Protein AF-A0A9D8C0J3-F1 (afdb_monomer)

Fo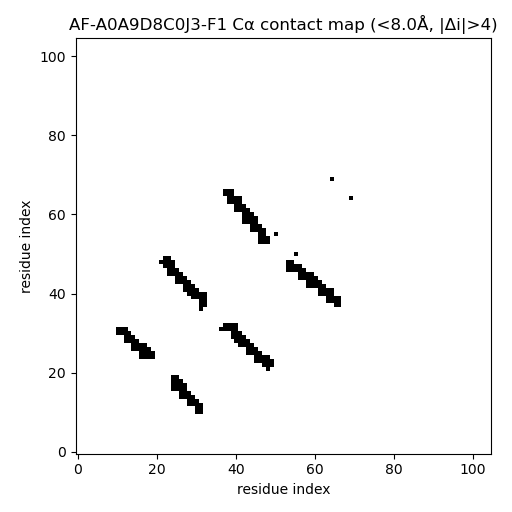ldseek 3Di:
DDDPDPPPPPFPWDKDWPDDDPFKTKMWIWTADPVHRQKIKIWIWMAGCPDPDRVDIDTPDIDIDGPVVVVVVVVVVVVVCVVVVVVDDDPPPPPPVPPPPPPDD

Radius of gyration: 25.27 Å; Cα contacts (8 Å, |Δi|>4): 124; chains: 1; bounding box: 48×34×96 Å

Sequence (105 aa):
MSVSQSNTHHKAEVHCVLSASETFIETISIKPISAQPWLNELVIKTQLLTAKDPEEKRVKSRSCMERDRLIELRDAISLFLDETHAVHEPHDLQFNPASDRNAMG

Solvent-accessible surface area (backbone atoms only — not comparable to full-atom values): 6561 Å² total; per-residue (Å²): 137,83,82,79,80,77,81,73,77,74,80,67,65,46,77,46,79,78,45,76,59,94,54,36,38,31,34,41,37,40,30,68,32,88,94,43,76,65,30,28,41,38,37,34,32,41,27,38,53,77,42,99,55,45,83,50,68,44,78,76,47,76,49,76,41,43,62,70,58,52,51,52,50,52,50,52,53,50,50,51,48,63,67,54,60,75,73,71,70,77,80,70,79,78,80,69,90,77,76,82,80,80,84,79,135

Mean predicted aligned error: 12.74 Å

Secondary structure (DSSP, 8-state):
-------------EEEEEEE-SSEEEEEEEEEETTEEEEEEEEEEEEETTSSSTT-EEEEEEEEEEHHHHHHHHHHHHHHHHHHHTT---------TTSTT----

Structure (mmCIF, N/CA/C/O backbone):
data_AF-A0A9D8C0J3-F1
#
_entry.id   AF-A0A9D8C0J3-F1
#
loop_
_atom_site.group_PDB
_atom_site.id
_atom_site.type_symbol
_atom_site.label_atom_id
_atom_site.label_alt_id
_atom_site.label_comp_id
_atom_site.label_asym_id
_atom_site.label_entity_id
_atom_site.label_seq_id
_atom_site.pdbx_PDB_ins_code
_atom_site.Cartn_x
_atom_site.Cartn_y
_atom_site.Cartn_z
_atom_site.occupancy
_atom_site.B_iso_or_equiv
_atom_site.auth_seq_id
_atom_site.auth_comp_id
_atom_site.auth_asym_id
_atom_site.auth_atom_id
_atom_site.pdbx_PDB_model_num
ATOM 1 N N . MET A 1 1 ? 10.155 -23.759 40.362 1.00 36.78 1 MET A N 1
ATOM 2 C CA . MET A 1 1 ? 10.740 -23.038 39.213 1.00 36.78 1 MET A CA 1
ATOM 3 C C . MET A 1 1 ? 9.595 -22.690 38.284 1.00 36.78 1 MET A C 1
ATOM 5 O O . MET A 1 1 ? 9.054 -23.578 37.643 1.00 36.78 1 MET A O 1
ATOM 9 N N . SER A 1 2 ? 9.136 -21.444 38.334 1.00 35.97 2 SER A N 1
ATOM 10 C CA . SER A 1 2 ? 7.947 -20.992 37.609 1.00 35.97 2 SER A CA 1
ATOM 11 C C . SER A 1 2 ? 8.395 -20.420 36.270 1.00 35.97 2 SER A C 1
ATOM 13 O O . SER A 1 2 ? 9.181 -19.477 36.237 1.00 35.97 2 SER A O 1
ATOM 15 N N . VAL A 1 3 ? 7.949 -21.034 35.177 1.00 43.03 3 VAL A N 1
ATOM 16 C CA . VAL A 1 3 ? 8.241 -20.583 33.815 1.00 43.03 3 VAL A CA 1
ATOM 17 C C . VAL A 1 3 ? 7.405 -19.336 33.553 1.00 43.03 3 VAL A C 1
ATOM 19 O O . VAL A 1 3 ? 6.187 -19.416 33.410 1.00 43.03 3 VAL A O 1
ATOM 22 N N . SER A 1 4 ? 8.054 -18.177 33.522 1.00 40.06 4 SER A N 1
ATOM 23 C CA . SER A 1 4 ? 7.433 -16.930 33.089 1.00 40.06 4 SER A CA 1
ATOM 24 C C . SER A 1 4 ? 7.188 -17.011 31.583 1.00 40.06 4 SER A C 1
ATOM 26 O O . SER A 1 4 ? 8.110 -16.834 30.790 1.00 40.06 4 SER A O 1
ATOM 28 N N . GLN A 1 5 ? 5.949 -17.300 31.183 1.00 41.97 5 GLN A N 1
ATOM 29 C CA . GLN A 1 5 ? 5.487 -17.056 29.819 1.00 41.97 5 GLN A CA 1
ATOM 30 C C . GLN A 1 5 ? 5.552 -15.548 29.563 1.00 41.97 5 GLN A C 1
ATOM 32 O O . GLN A 1 5 ? 4.742 -14.773 30.073 1.00 41.97 5 GLN A O 1
ATOM 37 N N . SER A 1 6 ? 6.546 -15.117 28.792 1.00 36.56 6 SER A N 1
ATOM 38 C CA . SER A 1 6 ? 6.561 -13.789 28.205 1.00 36.56 6 SER A CA 1
ATOM 39 C C . SER A 1 6 ? 5.506 -13.755 27.100 1.00 36.56 6 SER A C 1
ATOM 41 O O . SER A 1 6 ? 5.726 -14.240 25.994 1.00 36.56 6 SER A O 1
ATOM 43 N N . ASN A 1 7 ? 4.340 -13.177 27.397 1.00 40.66 7 ASN A N 1
ATOM 44 C CA . ASN A 1 7 ? 3.396 -12.735 26.372 1.00 40.66 7 ASN A CA 1
ATOM 45 C C . ASN A 1 7 ? 4.065 -11.625 25.547 1.00 40.66 7 ASN A C 1
ATOM 47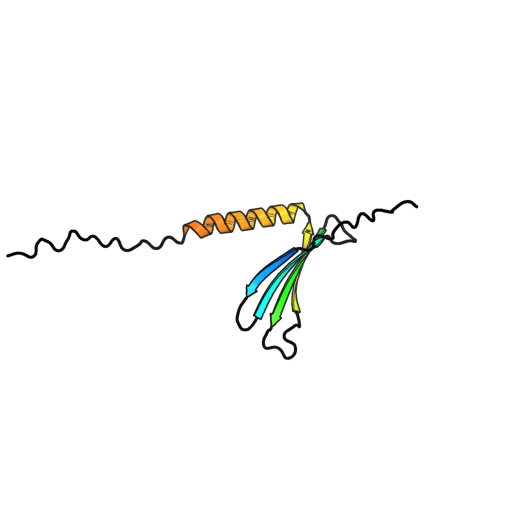 O O . ASN A 1 7 ? 3.891 -10.432 25.800 1.00 40.66 7 ASN A O 1
ATOM 51 N N . THR A 1 8 ? 4.874 -12.007 24.563 1.00 40.81 8 THR A N 1
ATOM 52 C CA . THR A 1 8 ? 5.340 -11.098 23.525 1.00 40.81 8 THR A CA 1
ATOM 53 C C . THR A 1 8 ? 4.159 -10.838 22.596 1.00 40.81 8 THR A C 1
ATOM 55 O O . THR A 1 8 ? 3.878 -11.602 21.673 1.00 40.81 8 THR A O 1
ATOM 58 N N . HIS A 1 9 ? 3.430 -9.749 22.866 1.00 43.47 9 HIS A N 1
ATOM 59 C CA . HIS A 1 9 ? 2.535 -9.129 21.890 1.00 43.47 9 HIS A CA 1
ATOM 60 C C . HIS A 1 9 ? 3.316 -8.995 20.578 1.00 43.47 9 HIS A C 1
ATOM 62 O O . HIS A 1 9 ? 4.209 -8.154 20.464 1.00 43.47 9 HIS A O 1
ATOM 68 N N . HIS A 1 10 ? 3.031 -9.867 19.612 1.00 49.12 10 HIS A N 1
ATOM 69 C CA . HIS A 1 10 ? 3.623 -9.793 18.288 1.00 49.12 10 HIS A CA 1
ATOM 70 C C . HIS A 1 10 ? 3.249 -8.426 17.715 1.00 49.12 10 HIS A C 1
ATOM 72 O O . HIS A 1 10 ? 2.073 -8.138 17.486 1.00 49.12 10 HIS A O 1
ATOM 78 N N . LYS A 1 11 ? 4.244 -7.552 17.538 1.00 61.31 11 LYS A N 1
ATOM 79 C CA . LYS A 1 11 ? 4.088 -6.315 16.774 1.00 61.31 11 LYS A CA 1
ATOM 80 C C . LYS A 1 11 ? 3.747 -6.732 15.347 1.00 61.31 11 LYS A C 1
ATOM 82 O O . LYS A 1 11 ? 4.637 -7.122 14.602 1.00 61.31 11 LYS A O 1
ATOM 87 N N . ALA A 1 12 ? 2.461 -6.718 15.008 1.00 81.19 12 ALA A N 1
ATOM 88 C CA . ALA A 1 12 ? 1.964 -7.038 13.679 1.00 81.19 12 ALA A CA 1
ATOM 89 C C . ALA A 1 12 ? 2.380 -5.923 12.707 1.00 81.19 12 ALA A C 1
ATOM 91 O O . ALA A 1 12 ? 1.634 -4.977 12.468 1.00 81.19 12 ALA A O 1
ATOM 92 N N . GLU A 1 13 ? 3.617 -5.991 12.222 1.00 92.38 13 GLU A N 1
ATOM 93 C CA . GLU A 1 13 ? 4.042 -5.267 11.033 1.00 92.38 13 GLU A CA 1
ATOM 94 C C . GLU A 1 13 ? 3.736 -6.148 9.823 1.00 92.38 13 GLU A C 1
ATOM 96 O O . GLU A 1 13 ? 4.150 -7.306 9.758 1.00 92.38 13 GLU A O 1
ATOM 101 N N . VAL A 1 14 ? 2.960 -5.607 8.890 1.00 93.06 14 VAL A N 1
ATOM 102 C CA . VAL A 1 14 ? 2.596 -6.283 7.645 1.00 93.06 14 VAL A CA 1
ATOM 103 C C . VAL A 1 14 ? 3.280 -5.568 6.495 1.00 93.06 14 VAL A C 1
ATOM 105 O O . VAL A 1 14 ? 3.328 -4.338 6.463 1.00 93.06 14 VAL A O 1
ATOM 108 N N . HIS A 1 15 ? 3.782 -6.343 5.538 1.00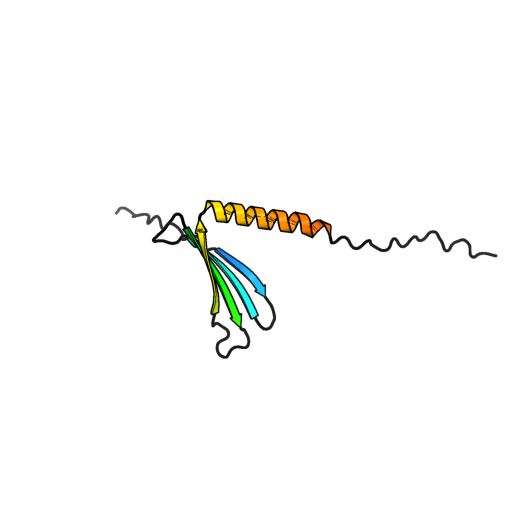 94.94 15 HIS A N 1
ATOM 109 C CA . HIS A 1 15 ? 4.415 -5.843 4.326 1.00 94.94 15 HIS A CA 1
ATOM 110 C C . HIS A 1 15 ? 3.651 -6.323 3.094 1.00 94.94 15 HIS A C 1
ATOM 112 O O . HIS A 1 15 ? 3.226 -7.474 3.034 1.00 94.94 15 HIS A O 1
ATOM 118 N N . CYS A 1 16 ? 3.520 -5.449 2.101 1.00 95.44 16 CYS A N 1
ATOM 119 C CA . CYS A 1 16 ? 2.971 -5.774 0.792 1.00 95.44 16 CYS A CA 1
ATOM 120 C C . CYS A 1 16 ? 3.855 -5.158 -0.299 1.00 95.44 16 CYS A C 1
ATOM 122 O O . CYS A 1 16 ? 4.323 -4.025 -0.160 1.00 95.44 16 CYS A O 1
ATOM 124 N N . VAL A 1 17 ? 4.105 -5.910 -1.371 1.00 96.88 17 VAL A N 1
ATOM 125 C CA . VAL A 1 17 ? 4.760 -5.395 -2.579 1.00 96.88 17 VAL A CA 1
ATOM 126 C C . VAL A 1 17 ? 3.696 -4.687 -3.413 1.00 96.88 17 VAL A C 1
ATOM 128 O O . VAL A 1 17 ? 2.701 -5.298 -3.785 1.00 96.88 17 VAL A O 1
ATOM 131 N N . LEU A 1 18 ? 3.901 -3.399 -3.684 1.00 96.38 18 LEU A N 1
ATOM 132 C CA . LEU A 1 18 ? 3.005 -2.590 -4.515 1.00 96.38 18 LEU A CA 1
ATOM 133 C C . LEU A 1 18 ? 3.345 -2.715 -6.002 1.00 96.38 18 LEU A C 1
ATOM 135 O O . LEU A 1 18 ? 2.460 -2.691 -6.848 1.00 96.38 18 LEU A O 1
ATOM 139 N N . SER A 1 19 ? 4.638 -2.813 -6.314 1.00 96.38 19 SER A N 1
ATOM 140 C CA . SER A 1 19 ? 5.148 -2.962 -7.673 1.00 96.38 19 SER A CA 1
ATOM 141 C C . SER A 1 19 ? 6.526 -3.608 -7.626 1.00 96.38 19 SER A C 1
ATOM 143 O O . SER A 1 19 ? 7.320 -3.321 -6.729 1.00 96.38 19 SER A O 1
ATOM 145 N N . ALA A 1 20 ? 6.817 -4.481 -8.581 1.00 96.88 20 ALA A N 1
ATOM 146 C CA . ALA A 1 20 ? 8.136 -5.062 -8.759 1.00 96.88 20 ALA A CA 1
ATOM 147 C C . ALA A 1 20 ? 8.462 -5.109 -10.251 1.00 96.88 20 ALA A C 1
ATOM 149 O O . ALA A 1 20 ? 7.636 -5.507 -11.070 1.00 96.88 20 ALA A O 1
ATOM 150 N N . SER A 1 21 ? 9.674 -4.690 -10.589 1.00 95.56 21 SER A N 1
ATOM 151 C CA . SER A 1 21 ? 10.228 -4.724 -11.938 1.00 95.56 21 SER A CA 1
ATOM 152 C C . SER A 1 21 ? 11.695 -5.149 -11.882 1.00 95.56 21 SER A C 1
ATOM 154 O O . SER A 1 21 ? 12.254 -5.354 -10.805 1.00 95.56 21 SER A O 1
ATOM 156 N N . GLU A 1 22 ? 12.343 -5.230 -13.041 1.00 95.25 22 GLU A N 1
ATOM 157 C CA . GLU A 1 22 ? 13.777 -5.526 -13.135 1.00 95.25 22 GLU A CA 1
ATOM 158 C C . GLU A 1 22 ? 14.661 -4.437 -12.506 1.00 95.25 22 GLU A C 1
ATOM 160 O O . GLU A 1 22 ? 15.799 -4.702 -12.129 1.00 95.25 22 GLU A O 1
ATOM 165 N N . THR A 1 23 ? 14.156 -3.204 -12.386 1.00 94.94 23 THR A N 1
ATOM 166 C CA . THR A 1 23 ? 14.959 -2.052 -11.948 1.00 94.94 23 THR A CA 1
ATOM 167 C C . THR A 1 23 ? 14.595 -1.548 -10.557 1.00 94.94 23 THR A C 1
ATOM 169 O O . THR A 1 23 ? 15.433 -0.928 -9.896 1.00 94.94 23 THR A O 1
ATOM 172 N N . PHE A 1 24 ? 13.381 -1.820 -10.073 1.00 95.69 24 PHE A N 1
ATOM 173 C CA . PHE A 1 24 ? 12.954 -1.388 -8.746 1.00 95.69 24 PHE A CA 1
ATOM 174 C C . PHE A 1 24 ? 11.862 -2.264 -8.130 1.00 95.69 24 PHE A C 1
ATOM 176 O O . PHE A 1 24 ? 11.082 -2.912 -8.829 1.00 95.69 24 PHE A O 1
ATOM 183 N N . ILE A 1 25 ? 11.770 -2.194 -6.802 1.00 97.69 25 ILE A N 1
ATOM 184 C CA . ILE A 1 25 ? 10.689 -2.772 -6.000 1.00 97.69 25 ILE A CA 1
ATOM 185 C C . ILE A 1 25 ? 10.080 -1.664 -5.138 1.00 97.69 25 ILE A C 1
ATOM 187 O O . ILE A 1 25 ? 10.796 -0.939 -4.447 1.00 97.69 25 ILE A O 1
ATOM 191 N N . GLU A 1 26 ? 8.757 -1.540 -5.148 1.00 98.12 26 GLU A N 1
ATOM 192 C CA . GLU A 1 26 ? 8.000 -0.705 -4.220 1.00 98.12 26 GLU A CA 1
ATOM 193 C C . GLU A 1 26 ? 7.245 -1.568 -3.212 1.00 98.12 26 GLU A C 1
ATOM 195 O O . GLU A 1 26 ? 6.558 -2.525 -3.564 1.00 98.12 26 GLU A O 1
ATOM 200 N N . THR A 1 27 ? 7.349 -1.204 -1.937 1.00 98.00 27 THR A N 1
ATOM 201 C CA . THR A 1 27 ? 6.687 -1.906 -0.832 1.00 98.00 27 THR A CA 1
ATOM 202 C C . THR A 1 27 ? 5.950 -0.927 0.060 1.00 98.00 27 THR A C 1
ATOM 204 O O . THR A 1 27 ? 6.483 0.148 0.339 1.00 98.00 27 THR A O 1
ATOM 207 N N . ILE A 1 28 ? 4.800 -1.331 0.590 1.00 97.81 28 ILE A N 1
ATOM 208 C CA . ILE A 1 28 ? 4.151 -0.684 1.728 1.00 97.81 28 ILE A CA 1
ATOM 209 C C . ILE A 1 28 ? 4.340 -1.536 2.987 1.00 97.81 28 ILE A C 1
ATOM 211 O O . ILE A 1 28 ? 4.205 -2.758 2.944 1.00 97.81 28 ILE A O 1
ATOM 215 N N . SER A 1 29 ? 4.661 -0.899 4.111 1.00 97.31 29 SER A N 1
ATOM 216 C CA . SER A 1 29 ? 4.628 -1.510 5.443 1.00 97.31 29 SER A CA 1
ATOM 217 C C . SER A 1 29 ? 3.596 -0.812 6.315 1.00 97.31 29 SER A C 1
ATOM 219 O O . SER A 1 29 ? 3.576 0.419 6.343 1.00 97.31 29 SER A O 1
ATOM 221 N N . ILE A 1 30 ? 2.796 -1.577 7.052 1.00 96.50 30 ILE A N 1
ATOM 222 C CA . ILE A 1 30 ? 1.794 -1.064 7.990 1.00 96.50 30 ILE A CA 1
ATOM 223 C C . ILE A 1 30 ? 2.083 -1.642 9.370 1.00 96.50 30 ILE A C 1
ATOM 225 O O . ILE A 1 30 ? 2.193 -2.860 9.513 1.00 96.50 30 ILE A O 1
ATOM 229 N N . LYS A 1 31 ? 2.198 -0.786 10.387 1.00 95.44 31 LYS A N 1
ATOM 230 C CA . LYS A 1 31 ? 2.416 -1.216 11.777 1.00 95.44 31 LYS A CA 1
ATOM 231 C C . LYS A 1 31 ? 1.792 -0.255 12.789 1.00 95.44 31 LYS A C 1
ATOM 233 O O . LYS A 1 31 ? 1.712 0.941 12.515 1.00 95.44 31 LYS A O 1
ATOM 238 N N . PRO A 1 32 ? 1.424 -0.723 13.991 1.00 94.81 32 PRO A N 1
ATOM 239 C CA . PRO A 1 32 ? 0.981 0.162 15.063 1.00 94.81 32 PRO A CA 1
ATOM 240 C C . PRO A 1 32 ? 2.123 1.059 15.568 1.00 94.81 32 PRO A C 1
ATOM 242 O O . PRO A 1 32 ? 3.276 0.626 15.689 1.00 94.81 32 PRO A O 1
ATOM 245 N N . ILE A 1 33 ? 1.801 2.301 15.935 1.00 94.06 33 ILE A N 1
ATOM 246 C CA . ILE A 1 33 ? 2.759 3.230 16.5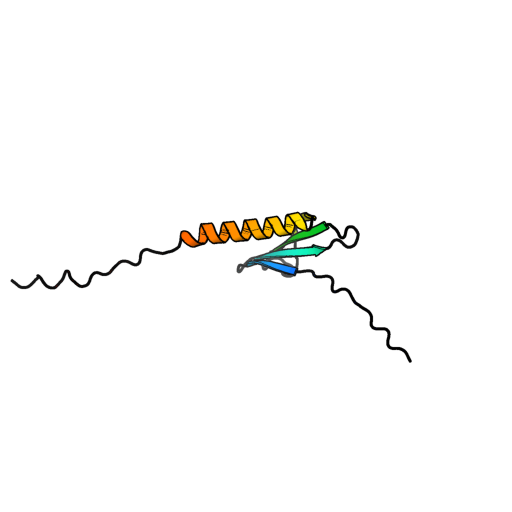45 1.00 94.06 33 ILE A CA 1
ATOM 247 C C . ILE A 1 33 ? 2.807 2.962 18.051 1.00 94.06 33 ILE A C 1
ATOM 249 O O . ILE A 1 33 ? 1.835 3.181 18.764 1.00 94.06 33 ILE A O 1
ATOM 253 N N . SER A 1 34 ? 3.954 2.508 18.572 1.00 90.94 34 SER A N 1
ATOM 254 C CA . SER A 1 34 ? 4.058 2.085 19.984 1.00 90.94 34 SER A CA 1
ATOM 255 C C . SER A 1 34 ? 3.713 3.192 20.989 1.00 90.94 34 SER A C 1
ATOM 257 O O . SER A 1 34 ? 3.147 2.898 22.034 1.00 90.94 34 SER A O 1
ATOM 259 N N . ALA A 1 35 ? 4.032 4.451 20.675 1.00 92.19 35 ALA A N 1
ATOM 260 C CA . ALA A 1 35 ? 3.711 5.595 21.529 1.00 92.19 35 ALA A CA 1
ATOM 261 C C . ALA A 1 35 ? 2.252 6.078 21.391 1.00 92.19 35 ALA A C 1
ATOM 263 O O . ALA A 1 35 ? 1.783 6.835 22.235 1.00 92.19 35 ALA A O 1
ATOM 264 N N . GLN A 1 36 ? 1.551 5.678 20.325 1.00 92.31 36 GLN A N 1
ATOM 265 C CA . GLN A 1 36 ? 0.201 6.136 19.979 1.00 92.31 36 GLN A CA 1
ATOM 266 C C . GLN A 1 36 ? -0.608 4.947 19.431 1.00 92.31 36 GLN A C 1
ATOM 268 O O . GLN A 1 36 ? -0.800 4.849 18.221 1.00 92.31 36 GLN A O 1
ATOM 273 N N . PRO A 1 37 ? -1.069 4.015 20.291 1.00 85.69 37 PRO A N 1
ATOM 274 C CA . PRO A 1 37 ? -1.638 2.734 19.851 1.00 85.69 37 PRO A CA 1
ATOM 275 C C . PRO A 1 37 ? -2.926 2.831 19.020 1.00 85.69 37 PRO A C 1
ATOM 277 O O . PRO A 1 37 ? -3.321 1.853 18.390 1.00 85.69 37 PRO A O 1
ATOM 280 N N . TRP A 1 38 ? -3.588 3.991 19.020 1.00 90.81 38 TRP A N 1
ATOM 281 C CA . TRP A 1 38 ? -4.742 4.274 18.162 1.00 90.81 38 TRP A CA 1
ATOM 282 C C . TRP A 1 38 ? -4.346 4.619 16.716 1.00 90.81 38 TRP A C 1
ATOM 284 O O . TRP A 1 38 ? -5.200 4.574 15.830 1.00 90.81 38 TRP A O 1
ATOM 294 N N . LEU A 1 39 ? -3.066 4.926 16.465 1.00 95.25 39 LEU A N 1
ATOM 295 C CA . LEU A 1 39 ? -2.512 5.209 15.144 1.00 95.25 39 LEU A CA 1
ATOM 296 C C . LEU A 1 39 ? -1.644 4.064 14.619 1.00 95.25 39 LEU A C 1
ATOM 298 O O . LEU A 1 39 ? -0.960 3.341 15.348 1.00 95.25 39 LEU A O 1
ATOM 302 N N . ASN A 1 40 ? -1.621 3.974 13.298 1.00 95.75 40 ASN A N 1
ATOM 303 C CA . ASN A 1 40 ? -0.818 3.045 12.530 1.00 95.75 40 ASN A CA 1
ATOM 304 C C . ASN A 1 40 ? 0.051 3.843 11.563 1.00 95.75 40 ASN A C 1
ATOM 306 O O . ASN A 1 40 ? -0.427 4.778 10.924 1.00 95.75 40 ASN A O 1
ATOM 310 N N . GLU A 1 41 ? 1.319 3.471 11.454 1.00 96.94 41 GLU A N 1
ATOM 311 C CA . GLU A 1 41 ? 2.245 4.015 10.471 1.00 96.94 41 GLU A CA 1
ATOM 312 C C . GLU A 1 41 ? 2.135 3.199 9.182 1.00 96.94 41 GLU A C 1
ATOM 314 O O . GLU A 1 41 ? 2.274 1.975 9.208 1.00 96.94 41 GLU A O 1
ATOM 319 N N . LEU A 1 42 ? 1.921 3.887 8.063 1.00 97.44 42 LEU A N 1
ATOM 320 C CA . LEU A 1 42 ? 2.020 3.345 6.717 1.00 97.44 42 LEU A CA 1
ATOM 321 C C . LEU A 1 42 ? 3.266 3.950 6.071 1.00 97.44 42 LEU A C 1
ATOM 323 O O . LEU A 1 42 ? 3.396 5.174 5.998 1.00 97.44 42 LEU A O 1
ATOM 327 N N . VAL A 1 43 ? 4.186 3.117 5.590 1.00 98.19 43 VAL A N 1
ATOM 328 C CA . VAL A 1 43 ? 5.420 3.576 4.938 1.00 98.19 43 VAL A CA 1
ATOM 329 C C . VAL A 1 43 ? 5.545 2.929 3.575 1.00 98.19 43 VAL A C 1
ATOM 331 O O . VAL A 1 43 ? 5.639 1.709 3.481 1.00 98.19 43 VAL A O 1
ATOM 334 N N . ILE A 1 44 ? 5.612 3.751 2.531 1.00 98.19 44 ILE A N 1
ATOM 335 C CA . ILE A 1 44 ? 5.955 3.304 1.183 1.00 98.19 44 ILE A CA 1
ATOM 336 C C . ILE A 1 44 ? 7.449 3.517 0.981 1.00 98.19 44 ILE A C 1
ATOM 338 O O . ILE A 1 44 ? 7.969 4.623 1.172 1.00 98.19 44 ILE A O 1
ATOM 342 N N . LYS A 1 45 ? 8.141 2.453 0.587 1.00 98.12 45 LYS A N 1
ATOM 343 C CA . LYS A 1 45 ? 9.564 2.464 0.258 1.00 98.12 45 LYS A CA 1
ATOM 344 C C . LYS A 1 45 ? 9.777 2.017 -1.180 1.00 98.12 45 LYS A C 1
ATOM 346 O O . LYS A 1 45 ? 9.065 1.138 -1.655 1.00 98.12 45 LYS A O 1
ATOM 351 N N . THR A 1 46 ? 10.801 2.575 -1.809 1.00 97.69 46 THR A N 1
ATOM 352 C CA . THR A 1 46 ? 11.322 2.147 -3.109 1.00 97.69 46 THR A CA 1
ATOM 353 C C . THR A 1 46 ? 12.744 1.620 -2.916 1.00 97.69 46 THR A C 1
ATOM 355 O O . THR A 1 46 ? 13.567 2.270 -2.267 1.00 97.69 46 THR A O 1
ATOM 358 N N . GLN A 1 47 ? 13.031 0.452 -3.477 1.00 97.50 47 GLN A N 1
ATOM 359 C CA . GLN A 1 47 ? 14.358 -0.149 -3.588 1.00 97.50 47 GLN A CA 1
ATOM 360 C C . GLN A 1 47 ? 14.770 -0.096 -5.058 1.00 97.50 47 GLN A C 1
ATOM 362 O O . GLN A 1 47 ? 14.045 -0.610 -5.905 1.00 97.50 47 GLN A O 1
ATOM 367 N N . LEU A 1 48 ? 15.899 0.544 -5.367 1.00 96.62 48 LEU A N 1
ATOM 368 C CA . LEU A 1 48 ? 16.441 0.576 -6.727 1.00 96.62 48 LEU A CA 1
ATOM 369 C C . LEU A 1 48 ? 17.471 -0.544 -6.864 1.00 96.62 48 LEU A C 1
ATOM 371 O O . LEU A 1 48 ? 18.545 -0.462 -6.275 1.00 96.62 48 LEU A O 1
ATOM 375 N N . LEU A 1 49 ? 17.160 -1.568 -7.657 1.00 95.69 49 LEU A N 1
ATOM 376 C CA . LEU A 1 49 ? 18.005 -2.759 -7.805 1.00 95.69 49 LEU A CA 1
ATOM 377 C C . LEU A 1 49 ? 19.297 -2.469 -8.581 1.00 95.69 49 LEU A C 1
ATOM 379 O O . LEU A 1 49 ? 20.280 -3.191 -8.462 1.00 95.69 49 LEU A O 1
ATOM 383 N N . THR A 1 50 ? 19.305 -1.378 -9.348 1.00 94.06 50 THR A N 1
ATOM 384 C CA . THR A 1 50 ? 20.461 -0.901 -10.116 1.00 94.06 50 THR A CA 1
ATOM 385 C C . THR A 1 50 ? 21.320 0.108 -9.350 1.00 94.06 50 THR A C 1
ATOM 387 O O . THR A 1 50 ? 22.258 0.670 -9.918 1.00 94.06 50 THR A O 1
ATOM 390 N N . ALA A 1 51 ? 20.985 0.418 -8.093 1.00 93.12 51 ALA A N 1
ATOM 391 C CA . ALA A 1 51 ? 21.789 1.319 -7.276 1.00 93.12 51 ALA A CA 1
ATOM 392 C C . ALA A 1 51 ? 23.124 0.669 -6.881 1.00 93.12 51 ALA A C 1
ATOM 394 O O . ALA A 1 51 ? 23.286 -0.548 -6.922 1.00 93.12 51 ALA A O 1
ATOM 395 N N . LYS A 1 52 ? 24.085 1.500 -6.451 1.00 93.62 52 LYS A N 1
ATOM 396 C CA . LYS A 1 52 ? 25.378 1.019 -5.932 1.00 93.62 52 LYS A CA 1
ATOM 397 C C . LYS A 1 52 ? 25.194 0.045 -4.763 1.00 93.62 52 LYS A C 1
ATOM 399 O O . LYS A 1 52 ? 25.974 -0.891 -4.630 1.00 93.62 52 LYS A O 1
ATOM 404 N N . ASP A 1 53 ? 24.185 0.300 -3.938 1.00 93.69 53 ASP A N 1
ATOM 405 C CA . ASP A 1 53 ? 23.703 -0.616 -2.912 1.00 93.69 53 ASP A CA 1
ATOM 406 C C . ASP A 1 53 ? 22.265 -1.037 -3.260 1.00 93.69 53 ASP A C 1
ATOM 408 O O . ASP A 1 53 ? 21.328 -0.269 -3.018 1.00 93.69 53 ASP A O 1
ATOM 412 N N . PRO A 1 54 ? 22.080 -2.221 -3.870 1.00 89.25 54 PRO A N 1
ATOM 413 C CA . PRO A 1 54 ? 20.765 -2.719 -4.253 1.00 89.25 54 PRO A CA 1
ATOM 414 C C . PRO A 1 54 ? 19.824 -2.965 -3.074 1.00 89.25 54 PRO A C 1
ATOM 416 O O . PRO A 1 54 ? 18.620 -3.006 -3.295 1.00 89.25 54 PRO A O 1
ATOM 419 N N . GLU A 1 55 ? 20.328 -3.115 -1.843 1.00 92.62 55 GLU A N 1
ATOM 420 C CA . GLU A 1 55 ? 19.507 -3.334 -0.641 1.00 92.62 55 GLU A CA 1
ATOM 421 C C . GLU A 1 55 ? 19.013 -2.022 -0.013 1.00 92.62 55 GLU A C 1
ATOM 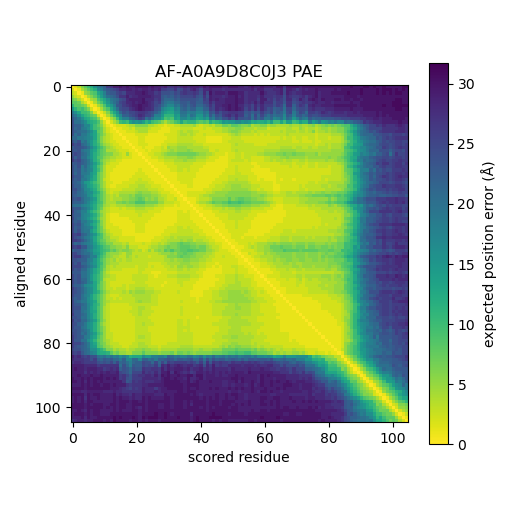423 O O . GLU A 1 55 ? 18.154 -2.024 0.879 1.00 92.62 55 GLU A O 1
ATOM 428 N N . GLU A 1 56 ? 19.517 -0.879 -0.486 1.00 94.69 56 GLU A N 1
ATOM 429 C CA . GLU A 1 56 ? 19.128 0.429 0.017 1.00 94.69 56 GLU A CA 1
ATOM 430 C C . GLU A 1 56 ? 17.653 0.723 -0.303 1.00 94.69 56 GLU A C 1
ATOM 432 O O . GLU A 1 56 ? 17.223 0.804 -1.459 1.00 94.69 56 GLU A O 1
ATOM 437 N N . LYS A 1 57 ? 16.865 0.960 0.751 1.00 95.06 57 LYS A N 1
ATOM 438 C CA . LYS A 1 57 ? 15.446 1.328 0.653 1.00 95.06 57 LYS A CA 1
ATOM 439 C C . LYS A 1 57 ? 15.253 2.799 0.989 1.00 95.06 57 LYS A C 1
ATOM 441 O O . LYS A 1 57 ? 15.563 3.236 2.097 1.00 95.06 57 LYS A O 1
ATOM 446 N N . ARG A 1 58 ? 14.647 3.551 0.070 1.00 96.38 58 ARG A N 1
ATOM 447 C CA . ARG A 1 58 ? 14.298 4.967 0.255 1.00 96.38 58 ARG A CA 1
ATOM 448 C C . ARG A 1 58 ? 12.822 5.104 0.600 1.00 96.38 58 ARG A C 1
ATOM 450 O O . ARG A 1 58 ? 11.979 4.494 -0.049 1.00 96.38 58 ARG A O 1
ATOM 457 N N . VAL A 1 59 ? 12.495 5.899 1.618 1.00 97.62 59 VAL A N 1
ATOM 458 C CA . VAL A 1 59 ? 11.097 6.216 1.950 1.00 97.62 59 VAL A CA 1
ATOM 459 C C . VAL A 1 59 ? 10.565 7.200 0.913 1.00 97.62 59 VAL A C 1
ATOM 461 O O . VAL A 1 59 ? 11.094 8.300 0.787 1.00 97.62 59 VAL A O 1
ATOM 464 N N . LYS A 1 60 ? 9.515 6.804 0.194 1.00 96.19 60 LYS A N 1
ATOM 465 C CA . LYS A 1 60 ? 8.803 7.648 -0.774 1.00 96.19 60 LYS A CA 1
ATOM 466 C C . LYS A 1 60 ? 7.654 8.398 -0.109 1.00 96.19 60 LYS A C 1
ATOM 468 O O . LYS A 1 60 ? 7.406 9.556 -0.420 1.00 96.19 60 LYS A O 1
ATOM 473 N N . SER A 1 61 ? 6.958 7.733 0.812 1.00 97.50 61 SER A N 1
ATOM 474 C CA . SER A 1 61 ? 5.846 8.317 1.557 1.00 97.50 61 SER A CA 1
ATOM 475 C C . SER A 1 61 ? 5.727 7.699 2.945 1.00 97.50 61 SER A C 1
ATOM 477 O O . SER A 1 61 ? 6.060 6.528 3.154 1.00 97.50 61 SER A O 1
ATOM 479 N N . ARG A 1 62 ? 5.239 8.499 3.892 1.00 97.69 62 ARG A N 1
ATOM 480 C CA . ARG A 1 62 ? 4.895 8.086 5.249 1.00 97.69 62 ARG A CA 1
ATOM 481 C C . ARG A 1 62 ? 3.607 8.784 5.661 1.00 97.69 62 ARG A C 1
ATOM 483 O O . ARG A 1 62 ? 3.499 9.997 5.515 1.00 97.69 62 ARG A O 1
ATOM 490 N N . SER A 1 63 ? 2.673 8.020 6.211 1.00 96.69 63 SER A N 1
ATOM 491 C CA . SER A 1 63 ? 1.429 8.538 6.773 1.00 96.69 63 SER A CA 1
ATOM 492 C C . SER A 1 63 ? 1.101 7.843 8.090 1.00 96.69 63 SER A C 1
ATOM 494 O O . SER A 1 63 ? 1.537 6.714 8.329 1.00 96.69 63 SER A O 1
ATOM 496 N N . CYS A 1 64 ? 0.323 8.517 8.931 1.00 96.62 64 CYS A N 1
ATOM 497 C CA . CYS A 1 64 ? -0.242 7.955 10.150 1.00 96.62 64 CYS A CA 1
ATOM 498 C C . CYS A 1 64 ? -1.764 7.931 10.010 1.00 96.62 64 CYS A C 1
ATOM 500 O O . CYS A 1 64 ? -2.360 8.947 9.657 1.00 96.62 64 CYS A O 1
ATOM 502 N N . MET A 1 65 ? -2.395 6.794 10.290 1.00 96.06 65 MET A N 1
ATOM 503 C CA . MET A 1 65 ? -3.847 6.638 10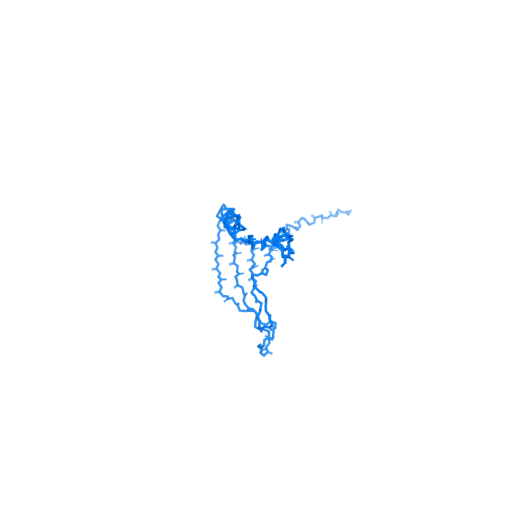.181 1.00 96.06 65 MET A CA 1
ATOM 504 C C . MET A 1 65 ? -4.425 5.966 11.419 1.00 96.06 65 MET A C 1
ATOM 506 O O . MET A 1 65 ? -3.851 5.018 11.960 1.00 96.06 65 MET A O 1
ATOM 510 N N . GLU A 1 66 ? -5.591 6.441 11.845 1.00 96.75 66 GLU A N 1
ATOM 511 C CA . GLU A 1 66 ? -6.399 5.752 12.847 1.00 96.75 66 GLU A CA 1
ATOM 512 C C . GLU A 1 66 ? -6.837 4.375 12.343 1.00 96.75 66 GLU A C 1
ATOM 514 O O . GLU A 1 66 ? -6.953 4.136 11.136 1.00 96.75 66 GLU A O 1
ATOM 519 N N . ARG A 1 67 ? -7.102 3.461 13.280 1.00 92.25 67 ARG A N 1
ATOM 520 C CA . ARG A 1 67 ? -7.557 2.103 12.954 1.00 92.25 67 ARG A CA 1
ATOM 521 C C . ARG A 1 67 ? -8.825 2.101 12.093 1.00 92.25 67 ARG A C 1
ATOM 523 O O . ARG A 1 67 ? -8.887 1.333 11.137 1.00 92.25 67 ARG A O 1
ATOM 530 N N . ASP A 1 68 ? -9.787 2.968 12.389 1.00 95.50 68 ASP A N 1
ATOM 531 C CA . ASP A 1 68 ? -11.052 3.016 11.646 1.00 95.50 68 ASP A CA 1
ATOM 532 C C . ASP A 1 68 ? -10.831 3.504 10.206 1.00 95.50 68 ASP A C 1
ATOM 534 O O . ASP A 1 68 ? -11.388 2.947 9.264 1.00 95.50 68 ASP A O 1
ATOM 538 N N . ARG A 1 69 ? -9.897 4.443 9.998 1.00 97.00 69 ARG A N 1
ATOM 539 C CA . ARG A 1 69 ? -9.511 4.916 8.656 1.00 97.00 69 ARG A CA 1
ATOM 540 C C . ARG A 1 69 ? -8.751 3.869 7.846 1.00 97.00 69 ARG A C 1
ATOM 542 O O . ARG A 1 69 ? -8.848 3.862 6.624 1.00 97.00 69 ARG A O 1
ATOM 549 N N . LEU A 1 70 ? -8.017 2.966 8.499 1.00 94.12 70 LEU A N 1
ATOM 550 C CA . LEU A 1 70 ? -7.430 1.803 7.824 1.00 94.12 70 LEU A CA 1
ATOM 551 C C . LEU A 1 70 ? -8.495 0.812 7.337 1.00 94.12 70 LEU A C 1
ATOM 553 O O . LEU A 1 70 ? -8.325 0.218 6.274 1.00 94.12 70 LEU A O 1
ATOM 557 N N . ILE A 1 71 ? -9.571 0.625 8.107 1.00 95.19 71 ILE A N 1
ATOM 558 C CA . ILE A 1 71 ? -10.704 -0.217 7.703 1.00 95.19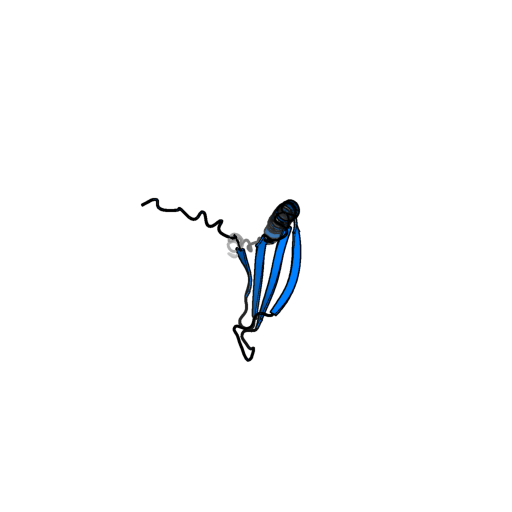 71 ILE A CA 1
ATOM 559 C C . ILE A 1 71 ? -11.398 0.406 6.487 1.00 95.19 71 ILE A C 1
ATOM 561 O O . ILE A 1 71 ? -11.570 -0.275 5.481 1.00 95.19 71 ILE A O 1
ATOM 565 N N . GLU A 1 72 ? -11.684 1.709 6.531 1.00 97.81 72 GLU A N 1
ATOM 566 C CA . GLU A 1 72 ? -12.258 2.437 5.391 1.00 97.81 72 GLU A CA 1
ATOM 567 C C . GLU A 1 72 ? -11.366 2.361 4.139 1.00 97.81 72 GLU A C 1
ATOM 569 O O . GLU A 1 72 ? -11.867 2.154 3.036 1.00 97.81 72 GLU A O 1
ATOM 574 N N . LEU A 1 73 ? -10.039 2.471 4.290 1.00 96.19 73 LEU A N 1
ATOM 575 C CA . LEU A 1 73 ? -9.100 2.332 3.172 1.00 96.19 73 LEU A CA 1
ATOM 576 C C . LEU A 1 73 ? -9.156 0.934 2.539 1.00 96.19 73 LEU A C 1
ATOM 578 O O . LEU A 1 73 ? -9.143 0.818 1.315 1.00 96.19 73 LEU A O 1
ATOM 582 N N . ARG A 1 74 ? -9.225 -0.128 3.352 1.00 95.94 74 ARG A N 1
ATOM 583 C CA . ARG A 1 74 ? -9.400 -1.503 2.854 1.00 95.94 74 ARG A CA 1
ATOM 584 C C . ARG A 1 74 ? -10.686 -1.621 2.034 1.00 95.94 74 ARG A C 1
ATOM 586 O O . ARG A 1 74 ? -10.672 -2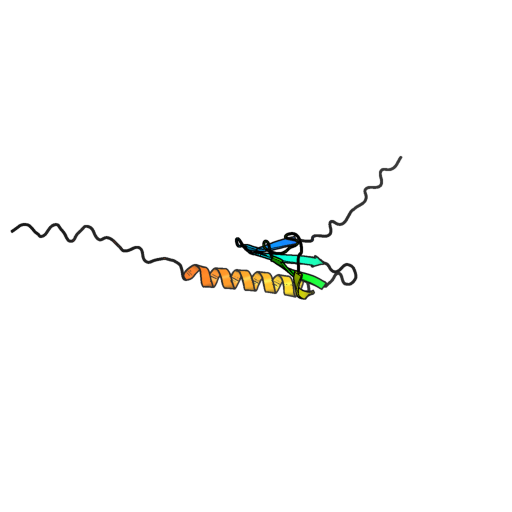.235 0.967 1.00 95.94 74 ARG A O 1
ATOM 593 N N . ASP A 1 75 ? -11.774 -1.047 2.530 1.00 97.88 75 ASP A N 1
ATOM 594 C CA . ASP A 1 75 ? -13.080 -1.125 1.876 1.00 97.88 75 ASP A CA 1
ATOM 595 C C . ASP A 1 75 ? -13.077 -0.346 0.553 1.00 97.88 75 ASP A C 1
ATOM 597 O O . ASP A 1 75 ? -13.539 -0.864 -0.460 1.00 97.88 75 ASP A O 1
ATOM 601 N N . ALA A 1 76 ? -12.445 0.831 0.518 1.00 98.06 76 ALA A N 1
ATOM 602 C CA . ALA A 1 76 ? -12.257 1.609 -0.706 1.00 98.06 76 ALA A CA 1
ATOM 603 C C . ALA A 1 76 ? -11.409 0.874 -1.760 1.00 98.06 76 ALA A C 1
ATOM 605 O O . ALA A 1 76 ? -11.737 0.908 -2.944 1.00 98.06 76 ALA A O 1
ATOM 606 N N . ILE A 1 77 ? -10.337 0.185 -1.344 1.00 96.62 77 ILE A N 1
ATOM 607 C CA . ILE A 1 77 ? -9.527 -0.650 -2.247 1.00 96.62 77 ILE A CA 1
ATOM 608 C C . ILE A 1 77 ? -10.370 -1.798 -2.809 1.00 96.62 77 ILE A C 1
ATOM 610 O O . ILE A 1 77 ? -10.308 -2.061 -4.005 1.00 96.62 77 ILE A O 1
ATOM 614 N N . SER A 1 78 ? -11.158 -2.465 -1.960 1.00 97.06 78 SER A N 1
ATOM 615 C CA . SER A 1 78 ? -12.003 -3.592 -2.378 1.00 97.06 78 SER A CA 1
ATOM 616 C C . SER A 1 78 ? -13.043 -3.142 -3.405 1.00 97.06 78 SER A C 1
ATOM 618 O O . SER A 1 78 ? -13.135 -3.732 -4.475 1.00 97.06 78 SER A O 1
ATOM 620 N N . LEU A 1 79 ? -13.728 -2.027 -3.132 1.00 96.62 79 LEU A N 1
ATOM 621 C CA . LEU A 1 79 ? -14.688 -1.425 -4.056 1.00 96.62 79 LEU A CA 1
ATOM 622 C C . LEU A 1 79 ? -14.048 -1.073 -5.406 1.00 96.62 79 LEU A C 1
ATOM 624 O O . LEU A 1 79 ? -14.594 -1.407 -6.452 1.00 96.62 79 LEU A O 1
ATOM 628 N N . PHE A 1 80 ? -12.877 -0.430 -5.392 1.00 96.81 80 PHE A N 1
ATOM 629 C CA . PHE A 1 80 ? -12.169 -0.082 -6.624 1.00 96.81 80 PHE A CA 1
ATOM 630 C C . PHE A 1 80 ? -11.830 -1.321 -7.463 1.00 96.81 80 PHE A C 1
ATOM 632 O O . PHE A 1 80 ? -11.960 -1.298 -8.688 1.00 96.81 80 PHE A O 1
ATOM 639 N N . LEU A 1 81 ? -11.394 -2.407 -6.821 1.00 95.38 81 LEU A N 1
ATOM 640 C CA . LEU A 1 81 ? -11.110 -3.662 -7.512 1.00 95.38 81 LEU A CA 1
ATOM 641 C C . LEU A 1 81 ? -12.389 -4.249 -8.115 1.00 95.38 81 LEU A C 1
ATOM 643 O O . LEU A 1 81 ? -12.396 -4.559 -9.303 1.00 95.38 81 LEU A O 1
ATOM 647 N N . ASP A 1 82 ? -13.475 -4.331 -7.347 1.00 95.00 82 ASP A N 1
ATOM 648 C CA . ASP A 1 82 ? -14.756 -4.864 -7.825 1.00 95.00 82 ASP A CA 1
ATOM 649 C C . ASP A 1 82 ? -15.281 -4.091 -9.051 1.00 95.00 82 ASP A C 1
ATOM 651 O O . ASP A 1 82 ? -15.709 -4.694 -10.037 1.00 95.00 82 ASP A O 1
ATOM 655 N N . GLU A 1 83 ? -15.185 -2.758 -9.037 1.00 94.62 83 GLU A N 1
ATOM 656 C CA . GLU A 1 83 ? -15.629 -1.901 -10.146 1.00 94.62 83 GLU A CA 1
ATOM 657 C C . GLU A 1 83 ? -14.732 -2.004 -11.390 1.00 94.62 83 GLU A C 1
ATOM 659 O O . GLU A 1 83 ? -15.213 -1.891 -12.519 1.00 94.62 83 GLU A O 1
ATOM 664 N N . THR A 1 84 ? -13.428 -2.233 -11.212 1.00 92.56 84 THR A N 1
ATOM 665 C CA . THR A 1 84 ? -12.468 -2.300 -12.328 1.00 92.56 84 THR A CA 1
ATOM 666 C C . THR A 1 84 ? -12.307 -3.704 -12.910 1.00 92.56 84 THR A C 1
ATOM 668 O O . THR A 1 84 ? -11.946 -3.839 -14.081 1.00 92.56 84 THR A O 1
ATOM 671 N N . HIS A 1 85 ? -12.649 -4.753 -12.157 1.00 68.81 85 HIS A N 1
ATOM 672 C CA . HIS A 1 85 ? -12.687 -6.132 -12.650 1.00 68.81 85 HIS A CA 1
ATOM 673 C C . HIS A 1 85 ? -13.735 -6.345 -13.757 1.00 68.81 85 HIS A C 1
ATOM 675 O O . HIS A 1 85 ? -13.518 -7.171 -14.643 1.00 68.81 85 HIS A O 1
ATOM 681 N N . ALA A 1 86 ? -14.824 -5.569 -13.777 1.00 59.44 86 ALA A N 1
ATOM 682 C CA . ALA A 1 86 ? -15.877 -5.669 -14.793 1.00 59.44 86 ALA A CA 1
ATOM 683 C C . ALA A 1 86 ? -15.461 -5.192 -16.206 1.00 59.44 86 ALA A C 1
ATOM 685 O O . ALA A 1 86 ? -16.225 -5.352 -17.156 1.00 59.44 86 ALA A O 1
ATOM 686 N N . VAL A 1 87 ? -14.268 -4.606 -16.371 1.00 57.69 87 VAL A N 1
ATOM 687 C CA . VAL A 1 87 ? -13.811 -3.993 -17.636 1.00 57.69 87 VAL A CA 1
ATOM 688 C C . VAL A 1 87 ? -12.920 -4.935 -18.472 1.00 57.69 87 VAL A C 1
ATOM 690 O O . VAL A 1 87 ? -12.518 -4.589 -19.580 1.00 57.69 87 VAL A O 1
ATOM 693 N N . HIS A 1 88 ? -12.643 -6.156 -17.998 1.00 48.69 88 HIS A N 1
ATOM 694 C CA . HIS A 1 88 ? -11.769 -7.125 -18.675 1.00 48.69 88 HIS A CA 1
ATOM 695 C C . HIS A 1 88 ? -12.462 -8.465 -18.987 1.00 48.69 88 HIS A C 1
ATOM 697 O O . HIS A 1 88 ? -11.965 -9.526 -18.627 1.00 48.69 88 HIS A O 1
ATOM 703 N N . GLU A 1 89 ? -13.559 -8.441 -19.745 1.00 47.22 89 GLU A N 1
ATOM 704 C CA . GLU A 1 89 ? -13.798 -9.537 -20.693 1.00 47.22 89 GLU A CA 1
ATOM 705 C C . GLU A 1 89 ? -13.458 -9.030 -22.098 1.00 47.22 89 GLU A C 1
ATOM 707 O O . GLU A 1 89 ? -14.147 -8.148 -22.621 1.00 47.22 89 GLU A O 1
ATOM 712 N N . PRO A 1 90 ? -12.385 -9.531 -22.738 1.00 46.41 90 PRO A N 1
ATOM 713 C CA . PRO A 1 90 ? -12.309 -9.454 -24.182 1.00 46.41 90 PRO A CA 1
ATOM 714 C C . PRO A 1 90 ? -13.560 -10.165 -24.693 1.00 46.41 90 PRO A C 1
ATOM 716 O O . PRO A 1 90 ? -13.782 -11.327 -24.365 1.00 46.41 90 PRO A O 1
ATOM 719 N N . HIS A 1 91 ? -14.385 -9.472 -25.476 1.00 48.81 91 HIS A N 1
ATOM 720 C CA . HIS A 1 91 ? -15.327 -10.147 -26.353 1.00 48.81 91 HIS A CA 1
ATOM 721 C C . HIS A 1 91 ? -14.502 -11.097 -27.219 1.00 48.81 91 HIS A C 1
ATOM 723 O O . HIS A 1 91 ? -13.900 -10.677 -28.210 1.00 48.81 91 HIS A O 1
ATOM 729 N N . ASP A 1 92 ? -14.434 -12.362 -26.809 1.00 47.25 92 ASP A N 1
ATOM 730 C CA . ASP A 1 92 ? -13.940 -13.426 -27.651 1.00 47.25 92 ASP A CA 1
ATOM 731 C C . ASP A 1 92 ? -14.705 -13.309 -28.960 1.00 47.25 92 ASP A C 1
ATOM 733 O O . ASP A 1 92 ? -15.941 -13.321 -29.003 1.00 47.25 92 ASP A O 1
ATOM 737 N N . LEU A 1 93 ? -13.934 -13.108 -30.025 1.00 50.59 93 LEU A N 1
ATOM 738 C CA . LEU A 1 93 ? -14.376 -13.243 -31.395 1.00 50.59 93 LEU A CA 1
ATOM 739 C C . LEU A 1 93 ? -15.167 -14.548 -31.471 1.00 50.59 93 LEU A C 1
ATOM 741 O O . LEU A 1 93 ? -14.584 -15.632 -31.494 1.00 50.59 93 LEU A O 1
ATOM 745 N N . GLN A 1 94 ? -16.497 -14.444 -31.495 1.00 47.44 94 GLN A N 1
ATOM 746 C CA . GLN A 1 94 ? -17.358 -15.552 -31.865 1.00 47.44 94 GLN A CA 1
ATOM 747 C C . GLN A 1 94 ? -17.013 -15.898 -33.313 1.00 47.44 94 GLN A C 1
ATOM 749 O O . GLN A 1 94 ? -17.567 -15.346 -34.263 1.00 47.44 94 GLN A O 1
ATOM 754 N N . PHE A 1 95 ? -16.055 -16.806 -33.483 1.00 50.84 95 PHE A N 1
ATOM 755 C CA . PHE A 1 95 ? -15.896 -17.569 -34.704 1.00 50.84 95 PHE A CA 1
ATOM 756 C C . PHE A 1 95 ? -17.210 -18.317 -34.895 1.00 50.84 95 PHE A C 1
ATOM 758 O O . PHE A 1 95 ? -17.493 -19.283 -34.192 1.00 50.84 95 PHE A O 1
ATOM 765 N N . ASN A 1 96 ? -18.044 -17.822 -35.804 1.00 53.97 96 ASN A N 1
ATOM 766 C CA . ASN A 1 96 ? -19.282 -18.470 -36.193 1.00 53.97 96 ASN A CA 1
ATOM 767 C C . ASN A 1 96 ? -18.949 -19.433 -37.349 1.00 53.97 96 ASN A C 1
ATOM 769 O O . ASN A 1 96 ? -18.734 -18.968 -38.468 1.00 53.97 96 ASN A O 1
ATOM 773 N N . PRO A 1 97 ? -18.873 -20.762 -37.140 1.00 48.94 97 PRO A N 1
ATOM 774 C CA . PRO A 1 97 ? -18.438 -21.695 -38.179 1.00 48.94 97 PRO A CA 1
ATOM 775 C C . PRO A 1 97 ? -19.565 -22.043 -39.172 1.00 48.94 97 PRO A C 1
ATOM 777 O O . PRO A 1 97 ? -19.468 -23.023 -39.909 1.00 48.94 97 PRO A O 1
ATOM 780 N N . ALA A 1 98 ? -20.655 -21.270 -39.193 1.00 52.38 98 ALA A N 1
ATOM 781 C CA . ALA A 1 98 ? -21.852 -21.572 -39.974 1.00 52.38 98 ALA A CA 1
ATOM 782 C C . ALA A 1 98 ? -21.923 -20.883 -41.352 1.00 52.38 98 ALA A C 1
ATOM 784 O O . ALA A 1 98 ? -22.837 -21.188 -42.115 1.00 52.38 98 ALA A O 1
ATOM 785 N N . SER A 1 99 ? -20.983 -20.001 -41.709 1.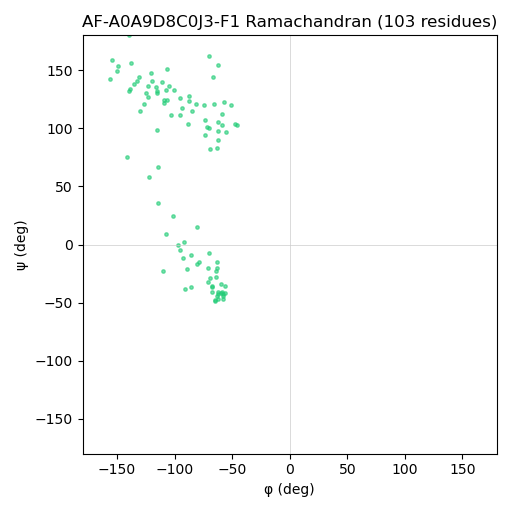00 53.16 99 SER A N 1
ATOM 786 C CA . SER A 1 99 ? -21.103 -19.206 -42.946 1.00 53.16 99 SER A CA 1
ATOM 787 C C . SER A 1 99 ? -20.435 -19.810 -44.192 1.00 53.16 99 SER A C 1
ATOM 789 O O . SER A 1 99 ? -20.750 -19.378 -45.294 1.00 53.16 99 SER A O 1
ATOM 791 N N . ASP A 1 100 ? -19.605 -20.852 -44.067 1.00 50.22 100 ASP A N 1
ATOM 792 C CA . ASP A 1 100 ? -18.821 -21.403 -45.196 1.00 50.22 100 ASP A CA 1
ATOM 793 C C . ASP A 1 100 ? -19.391 -22.696 -45.816 1.00 50.22 100 ASP A C 1
ATOM 795 O O . ASP A 1 100 ? -18.676 -23.475 -46.443 1.00 50.22 100 ASP A O 1
ATOM 799 N N . ARG A 1 101 ? -20.702 -22.952 -45.682 1.00 52.16 101 ARG A N 1
ATOM 800 C CA . ARG A 1 101 ? -21.370 -24.081 -46.376 1.00 52.16 101 ARG A CA 1
ATOM 801 C C . ARG A 1 101 ? -22.292 -23.692 -47.529 1.00 52.16 101 ARG A C 1
ATOM 803 O O . ARG A 1 101 ? -22.943 -24.572 -48.079 1.00 52.16 101 ARG A O 1
ATOM 810 N N . ASN A 1 102 ? -22.296 -22.426 -47.946 1.00 50.72 102 ASN A N 1
ATOM 811 C CA . ASN A 1 102 ? -23.023 -21.973 -49.140 1.00 50.72 102 ASN A CA 1
ATOM 812 C C . ASN A 1 102 ? -22.092 -21.474 -50.257 1.00 50.72 102 ASN A C 1
ATOM 814 O O . ASN A 1 102 ? -22.433 -20.559 -50.999 1.00 50.72 102 ASN A O 1
ATOM 818 N N . ALA A 1 103 ? -20.932 -22.113 -50.411 1.00 47.50 103 ALA A N 1
ATOM 819 C CA . ALA A 1 103 ? -20.140 -22.058 -51.637 1.00 47.50 103 ALA A CA 1
ATOM 820 C C . ALA A 1 103 ? -20.103 -23.457 -52.278 1.00 47.50 103 ALA A C 1
ATOM 822 O O . ALA A 1 103 ? -19.079 -24.130 -52.303 1.00 47.50 103 ALA A O 1
ATOM 823 N N . MET A 1 104 ? -21.263 -23.923 -52.743 1.00 47.47 104 MET A N 1
ATOM 824 C CA . MET A 1 104 ? -21.384 -25.001 -53.728 1.00 47.47 104 MET A CA 1
ATOM 825 C C . MET A 1 104 ? -22.335 -24.495 -54.812 1.00 47.47 104 MET A C 1
ATOM 827 O O . MET A 1 104 ? -23.506 -24.240 -54.525 1.00 47.47 104 MET A O 1
ATOM 831 N N . GLY A 1 105 ? -21.816 -24.320 -56.026 1.00 42.78 105 GLY A N 1
ATOM 832 C CA . GLY A 1 105 ? -22.553 -23.871 -57.208 1.00 42.78 105 GLY A CA 1
ATOM 833 C C . GLY A 1 105 ? -21.630 -23.716 -58.399 1.00 42.78 105 GLY A C 1
ATOM 834 O O . GLY A 1 105 ? -20.940 -22.678 -58.443 1.00 42.78 105 GLY A O 1
#

pLDDT: mean 80.94, std 22.16, range [35.97, 98.19]

Nearest PDB structures (foldseek):
  2e9g-assembly1_A  TM=7.775E-01  e=7.477E-01  Homo sapiens
  1gyv-assembly1_A  TM=6.427E-01  e=7.917E-01  Mus musculus
  8v1l-assembly1_A  TM=5.657E-01  e=1.762E+00  Homo sapiens
  8y3n-assembly1_D  TM=2.817E-01  e=1.485E+00  Emesvirus zinderi